Protein AF-A0A534KBM4-F1 (afdb_monomer_lite)

Radius of gyration: 14.78 Å; chains: 1; bounding box: 33×33×32 Å

Structure (mmCIF, N/CA/C/O backbone):
data_AF-A0A534KBM4-F1
#
_entry.id   AF-A0A534KBM4-F1
#
loop_
_atom_site.group_PDB
_atom_site.id
_atom_site.type_symbol
_atom_site.label_atom_id
_atom_site.label_alt_id
_atom_site.label_comp_id
_atom_site.label_asym_id
_atom_site.label_entity_id
_atom_site.label_seq_id
_atom_site.pdbx_PDB_ins_code
_atom_site.Cartn_x
_atom_site.Cartn_y
_atom_site.Cartn_z
_atom_site.occupancy
_atom_site.B_iso_or_equiv
_atom_site.auth_seq_id
_atom_site.auth_comp_id
_atom_site.auth_asym_id
_atom_site.auth_atom_id
_atom_site.pdbx_PDB_model_num
ATOM 1 N N . VAL A 1 1 ? 23.397 6.680 0.290 1.00 42.25 1 VAL A N 1
ATOM 2 C CA . VAL A 1 1 ? 22.471 5.905 1.143 1.00 42.25 1 VAL A CA 1
ATOM 3 C C . VAL A 1 1 ? 21.323 6.832 1.490 1.00 42.25 1 VAL A C 1
ATOM 5 O O . VAL A 1 1 ? 21.566 7.827 2.160 1.00 42.25 1 VAL A O 1
ATOM 8 N N . VAL A 1 2 ? 20.130 6.607 0.936 1.00 45.44 2 VAL A N 1
ATOM 9 C CA . VAL A 1 2 ? 18.925 7.285 1.438 1.00 45.44 2 VAL A CA 1
ATOM 10 C C . VAL A 1 2 ? 18.646 6.605 2.769 1.00 45.44 2 VAL A C 1
ATOM 12 O O . VAL A 1 2 ? 18.496 5.389 2.785 1.00 45.44 2 VAL A O 1
ATOM 15 N N . ASP A 1 3 ? 18.699 7.330 3.882 1.00 55.94 3 ASP A N 1
ATOM 16 C CA . ASP A 1 3 ? 18.696 6.691 5.206 1.00 55.94 3 ASP A CA 1
ATOM 17 C C . ASP A 1 3 ? 17.363 6.039 5.599 1.00 55.94 3 ASP A C 1
ATOM 19 O O . ASP A 1 3 ? 17.284 5.461 6.677 1.00 55.94 3 ASP A O 1
ATOM 23 N N . GLY A 1 4 ? 16.351 6.098 4.721 1.00 56.31 4 GLY A N 1
ATOM 24 C CA . GLY A 1 4 ? 15.134 5.281 4.742 1.00 56.31 4 GLY A CA 1
ATOM 25 C C . GLY A 1 4 ? 14.285 5.391 6.008 1.00 56.31 4 GLY A C 1
ATOM 26 O O . GLY A 1 4 ? 13.301 4.666 6.130 1.00 56.31 4 GLY A O 1
ATOM 27 N N . SER A 1 5 ? 14.658 6.256 6.952 1.00 64.88 5 SER A N 1
ATOM 28 C CA . SER A 1 5 ? 14.106 6.232 8.297 1.00 64.88 5 SER A CA 1
ATOM 29 C C . SER A 1 5 ? 12.817 7.040 8.354 1.00 64.88 5 SER A C 1
ATOM 31 O O . SER A 1 5 ? 12.787 8.233 8.036 1.00 64.88 5 SER A O 1
ATOM 33 N N . PHE A 1 6 ? 11.750 6.400 8.836 1.00 67.69 6 PHE A N 1
ATOM 34 C CA . PHE A 1 6 ? 10.499 7.073 9.188 1.00 67.69 6 PHE A CA 1
ATOM 35 C C . PHE A 1 6 ? 10.703 8.176 10.238 1.00 67.69 6 PHE A C 1
ATOM 37 O O . PHE A 1 6 ? 9.876 9.076 10.325 1.00 67.69 6 PHE A O 1
ATOM 44 N N . GLU A 1 7 ? 11.817 8.176 10.980 1.00 73.81 7 GLU A N 1
ATOM 45 C CA . GLU A 1 7 ? 12.150 9.207 11.976 1.00 73.81 7 GLU A CA 1
ATOM 46 C C . GLU A 1 7 ? 12.256 10.618 11.378 1.00 73.8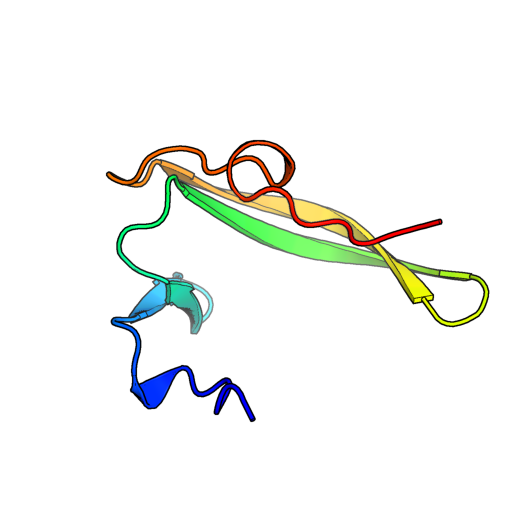1 7 GLU A C 1
ATOM 48 O O . GLU A 1 7 ? 12.091 11.611 12.086 1.00 73.81 7 GLU A O 1
ATOM 53 N N . LYS A 1 8 ? 12.524 10.729 10.071 1.00 82.50 8 LYS A N 1
ATOM 54 C CA . LYS A 1 8 ? 12.663 12.017 9.373 1.00 82.50 8 LYS A CA 1
ATOM 55 C C . LYS A 1 8 ? 11.380 12.499 8.708 1.00 82.50 8 LYS A C 1
ATOM 57 O O . LYS A 1 8 ? 11.363 13.587 8.129 1.00 82.50 8 LYS A O 1
ATOM 62 N N . VAL A 1 9 ? 10.311 11.712 8.776 1.00 85.31 9 VAL A N 1
ATOM 63 C CA . VAL A 1 9 ? 9.038 12.007 8.122 1.00 85.31 9 VAL A CA 1
ATOM 64 C C . VAL A 1 9 ? 7.956 12.108 9.186 1.00 85.31 9 VAL A C 1
ATOM 66 O O . VAL A 1 9 ? 7.879 11.292 10.097 1.00 85.31 9 VAL A O 1
ATOM 69 N N . LYS A 1 10 ? 7.099 13.127 9.088 1.00 89.19 10 LYS A N 1
ATOM 70 C CA . LYS A 1 10 ? 5.964 13.240 10.007 1.00 89.19 10 LYS A CA 1
ATOM 71 C C . LYS A 1 10 ? 4.998 12.089 9.748 1.00 89.19 10 LYS A C 1
ATOM 73 O O . LYS A 1 10 ? 4.501 11.947 8.630 1.00 89.19 10 LYS A O 1
ATOM 78 N N . THR A 1 11 ? 4.727 11.311 10.784 1.00 91.56 11 THR A N 1
ATOM 79 C CA . THR A 1 11 ? 3.809 10.177 10.741 1.00 91.56 11 THR A CA 1
ATOM 80 C C . THR A 1 11 ? 2.675 10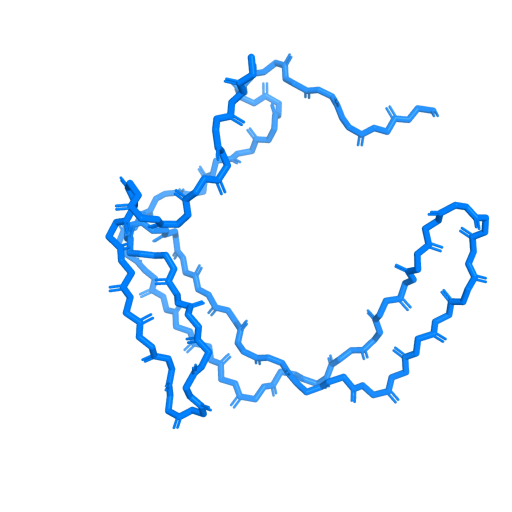.352 11.742 1.00 91.56 11 THR A C 1
ATOM 82 O O . THR A 1 11 ? 2.779 11.126 12.695 1.00 91.56 11 THR A O 1
ATOM 85 N N . ASP A 1 12 ? 1.584 9.650 11.484 1.00 91.88 12 ASP A N 1
ATOM 86 C CA . ASP A 1 12 ? 0.487 9.403 12.418 1.00 91.88 12 ASP A CA 1
ATOM 87 C C . ASP A 1 12 ? 0.177 7.899 12.402 1.00 91.88 12 ASP A C 1
ATOM 89 O O . ASP A 1 12 ? 0.885 7.144 11.732 1.00 91.88 12 ASP A O 1
ATOM 93 N N . HIS A 1 13 ? -0.843 7.446 13.123 1.00 93.81 13 H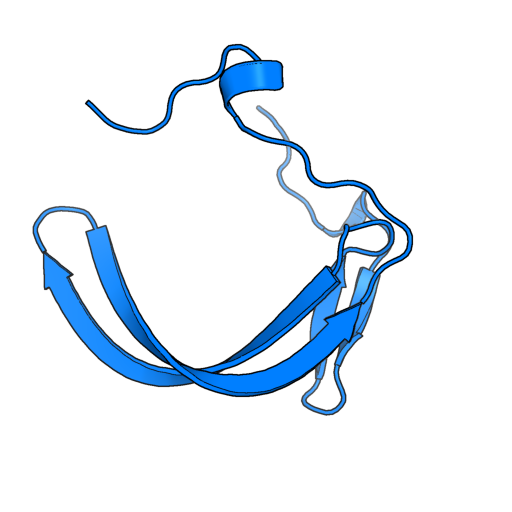IS A N 1
ATOM 94 C CA . HIS A 1 13 ? -1.232 6.041 13.158 1.00 93.81 13 HIS A CA 1
ATOM 95 C C . HIS A 1 13 ? -2.702 5.855 12.792 1.00 93.81 13 HIS A C 1
ATOM 97 O O . HIS A 1 13 ? -3.557 6.665 13.147 1.00 93.81 13 HIS A O 1
ATOM 103 N N . THR A 1 14 ? -3.003 4.766 12.089 1.00 94.25 14 THR A N 1
ATOM 104 C CA . THR A 1 14 ? -4.387 4.335 11.883 1.00 94.25 14 THR A CA 1
ATOM 105 C C . THR A 1 14 ? -4.996 3.802 13.183 1.00 94.25 14 THR A C 1
ATOM 107 O O . THR A 1 14 ? -4.299 3.591 14.180 1.00 94.25 14 THR A O 1
ATOM 110 N N . ALA A 1 15 ? -6.304 3.526 13.178 1.00 90.38 15 ALA A N 1
ATOM 111 C CA . ALA A 1 15 ? -6.997 2.950 14.333 1.00 90.38 15 ALA A CA 1
ATOM 112 C C . ALA A 1 15 ? -6.424 1.584 14.770 1.00 90.38 15 ALA A C 1
ATOM 114 O O . ALA A 1 15 ? -6.500 1.242 15.949 1.00 90.38 15 ALA A O 1
ATOM 115 N N . SER A 1 16 ? -5.828 0.820 13.846 1.00 93.06 16 SER A N 1
ATOM 116 C CA . SER A 1 16 ? -5.143 -0.448 14.140 1.00 93.06 16 SER A CA 1
ATOM 117 C C . SER A 1 16 ? -3.681 -0.275 14.568 1.00 93.06 16 SER A C 1
ATOM 119 O O . SER A 1 16 ? -3.020 -1.255 14.913 1.00 93.06 16 SER A O 1
ATOM 121 N N . GLY A 1 17 ? -3.176 0.961 14.587 1.00 94.31 17 GLY A N 1
ATOM 122 C CA . GLY A 1 17 ? -1.817 1.290 15.004 1.00 94.31 17 GLY A CA 1
ATOM 123 C C . GLY A 1 17 ? -0.774 1.206 13.889 1.00 94.31 17 GLY A C 1
ATOM 124 O O . GLY A 1 17 ? 0.416 1.169 14.195 1.00 94.31 17 GLY A O 1
ATOM 125 N N . LEU A 1 18 ? -1.170 1.170 12.611 1.00 93.06 18 LEU A N 1
ATOM 126 C CA . LEU A 1 18 ? -0.216 1.183 11.497 1.00 93.06 18 LEU A CA 1
ATOM 127 C C . LEU A 1 18 ? 0.276 2.607 11.207 1.00 93.06 18 LEU A C 1
ATOM 129 O O . LEU A 1 18 ? -0.535 3.534 11.204 1.00 93.06 18 LEU A O 1
ATOM 133 N N . PRO A 1 19 ? 1.578 2.808 10.932 1.00 92.12 19 PRO A N 1
ATOM 134 C CA . PRO A 1 19 ? 2.115 4.132 10.660 1.00 92.12 19 PRO A CA 1
ATOM 135 C C . PRO A 1 19 ? 1.652 4.650 9.295 1.00 92.12 19 PRO A C 1
ATOM 137 O O . PRO A 1 19 ? 1.728 3.963 8.277 1.00 92.12 19 PRO A O 1
ATOM 140 N N . VAL A 1 20 ? 1.245 5.913 9.265 1.00 93.19 20 VAL A N 1
ATOM 141 C CA . VAL A 1 20 ? 0.813 6.640 8.073 1.00 93.19 20 VAL A CA 1
ATOM 142 C C . VAL A 1 20 ? 1.721 7.838 7.864 1.00 93.19 20 VAL A C 1
ATOM 144 O O . VAL A 1 20 ? 1.935 8.632 8.776 1.00 93.19 20 VAL A O 1
ATOM 147 N N . VAL A 1 21 ? 2.216 8.024 6.641 1.00 91.88 21 VAL A N 1
ATOM 148 C CA . VAL A 1 21 ? 2.980 9.221 6.268 1.00 91.88 21 VAL A CA 1
ATOM 149 C C . VAL A 1 21 ? 2.040 10.410 6.067 1.00 91.88 21 VAL A C 1
ATOM 151 O O . VAL A 1 21 ? 1.171 10.401 5.192 1.00 91.88 21 VAL A O 1
ATOM 154 N N . LEU A 1 22 ? 2.242 11.476 6.843 1.00 90.62 22 LEU A N 1
ATOM 155 C CA . LEU A 1 22 ? 1.486 12.715 6.687 1.00 90.62 22 LEU A CA 1
ATOM 156 C C . LEU A 1 22 ? 1.931 13.483 5.436 1.00 90.62 22 LEU A C 1
ATOM 158 O O . LEU A 1 22 ? 3.101 13.499 5.065 1.00 90.62 22 LEU A O 1
ATOM 162 N N . GLY A 1 23 ? 0.981 14.167 4.792 1.00 91.19 23 GLY A N 1
ATOM 163 C CA . GLY A 1 23 ? 1.232 14.940 3.568 1.00 91.19 23 GLY A CA 1
ATOM 164 C C . GLY A 1 23 ? 1.160 14.128 2.270 1.00 91.19 23 GLY A C 1
ATOM 165 O O . GLY A 1 23 ? 1.306 14.708 1.196 1.00 91.19 23 GLY A O 1
ATOM 166 N N . GLY A 1 24 ? 0.881 12.823 2.349 1.00 92.56 24 GLY A N 1
ATOM 167 C CA . GLY A 1 24 ? 0.525 12.006 1.189 1.00 92.56 24 GLY A CA 1
ATOM 168 C C . GLY A 1 24 ? -0.821 12.407 0.567 1.00 92.56 24 GLY A C 1
ATOM 169 O O . GLY A 1 24 ? -1.627 13.117 1.175 1.00 92.56 24 GLY A O 1
ATOM 170 N N . ALA A 1 25 ? -1.071 11.948 -0.663 1.00 95.69 25 ALA A N 1
ATOM 171 C CA . ALA A 1 25 ? -2.350 12.149 -1.359 1.00 95.69 25 ALA A CA 1
ATOM 172 C C . ALA A 1 25 ? -3.518 11.388 -0.703 1.00 95.69 25 ALA A C 1
ATOM 174 O O . ALA A 1 25 ? -4.679 11.752 -0.864 1.00 95.69 25 ALA A O 1
ATOM 175 N N . GLY A 1 26 ? -3.203 10.346 0.059 1.00 95.12 26 GLY A N 1
ATOM 176 C CA . GLY A 1 26 ? -4.141 9.503 0.782 1.00 95.12 26 GLY A CA 1
ATOM 177 C C . GLY A 1 26 ? -3.459 8.215 1.212 1.00 95.12 26 GLY A C 1
ATOM 178 O O . GLY A 1 26 ? -2.288 7.991 0.893 1.00 95.12 26 GLY A O 1
ATOM 179 N N . TRP A 1 27 ? -4.194 7.387 1.936 1.00 95.94 27 TRP A N 1
ATOM 180 C CA .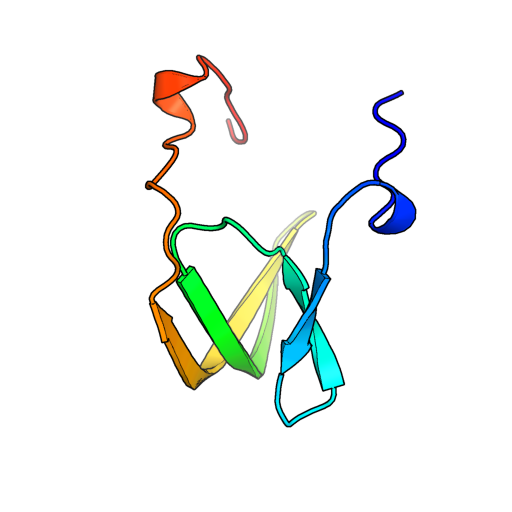 TRP A 1 27 ? -3.765 6.054 2.332 1.00 95.94 27 TRP A CA 1
ATOM 181 C C . TRP A 1 27 ? -4.961 5.104 2.340 1.00 95.94 27 TRP A C 1
ATOM 183 O O . TRP A 1 27 ? -6.118 5.526 2.404 1.00 95.94 27 TRP A O 1
ATOM 193 N N . ILE A 1 28 ? -4.653 3.817 2.232 1.00 97.06 28 ILE A N 1
ATOM 194 C CA . ILE A 1 28 ? -5.610 2.722 2.309 1.00 97.06 28 ILE A CA 1
ATOM 195 C C . ILE A 1 28 ? -5.035 1.738 3.319 1.00 97.06 28 ILE A C 1
ATOM 197 O O . ILE A 1 28 ? -3.877 1.337 3.189 1.00 97.06 28 ILE A O 1
ATOM 201 N N . GLU A 1 29 ? -5.821 1.382 4.327 1.00 97.06 29 GLU A N 1
ATOM 202 C CA . GLU A 1 29 ? -5.476 0.289 5.224 1.00 97.06 29 GLU A CA 1
ATOM 203 C C . GLU A 1 29 ? -6.076 -1.000 4.678 1.00 97.06 29 GLU A C 1
ATOM 205 O O . GLU A 1 29 ? -7.243 -1.032 4.274 1.00 97.06 29 GLU A O 1
ATOM 210 N N . CYS A 1 30 ? -5.279 -2.066 4.678 1.00 97.69 30 CYS A N 1
ATOM 211 C CA . CYS A 1 30 ? -5.697 -3.350 4.146 1.00 97.69 30 CYS A CA 1
ATOM 212 C C . CYS A 1 30 ? -5.422 -4.490 5.126 1.00 97.69 30 CYS A C 1
ATOM 214 O O . CYS A 1 30 ? -4.427 -4.485 5.851 1.00 97.69 30 CYS A O 1
ATOM 216 N N . ARG A 1 31 ? -6.259 -5.526 5.065 1.00 96.88 31 ARG A N 1
ATOM 217 C CA . ARG A 1 31 ? -6.011 -6.827 5.688 1.00 96.88 31 ARG A CA 1
ATOM 218 C C . ARG A 1 31 ? -5.576 -7.819 4.615 1.00 96.88 31 ARG A C 1
ATOM 220 O O . ARG A 1 31 ? -6.341 -8.095 3.695 1.00 96.88 31 ARG A O 1
ATOM 227 N N . THR A 1 32 ? -4.374 -8.377 4.740 1.00 97.44 32 THR A N 1
ATOM 228 C CA . THR A 1 32 ? -3.865 -9.390 3.803 1.00 97.44 32 THR A CA 1
ATOM 229 C C . THR A 1 32 ? -4.758 -10.630 3.797 1.00 97.44 32 THR A C 1
ATOM 231 O O . THR A 1 32 ? -5.089 -11.168 4.852 1.00 97.44 32 THR A O 1
ATOM 234 N N . VAL A 1 33 ? -5.125 -11.071 2.598 1.00 98.31 33 VAL A N 1
ATOM 235 C CA . VAL A 1 33 ? -5.955 -12.252 2.331 1.00 98.31 33 VAL A CA 1
ATOM 236 C C . VAL A 1 33 ? -5.098 -13.404 1.817 1.00 98.31 33 VAL A C 1
ATOM 238 O O . VAL A 1 33 ? -5.278 -14.534 2.259 1.00 98.31 33 VAL A O 1
ATOM 241 N N . ASP A 1 34 ? -4.156 -13.122 0.914 1.00 98.44 34 ASP A N 1
ATOM 242 C CA . ASP A 1 34 ? -3.277 -14.131 0.318 1.00 98.44 34 ASP A CA 1
ATOM 243 C C . ASP A 1 34 ? -1.921 -13.532 -0.087 1.00 98.44 34 ASP A C 1
ATOM 245 O O . ASP A 1 34 ? -1.793 -12.319 -0.284 1.00 98.44 34 ASP A O 1
ATOM 249 N N . ILE A 1 35 ? -0.905 -14.385 -0.212 1.00 98.00 35 ILE A N 1
ATOM 250 C CA . ILE A 1 35 ? 0.429 -14.033 -0.698 1.00 98.00 35 ILE A CA 1
ATOM 251 C C . ILE A 1 35 ? 0.883 -15.082 -1.712 1.00 98.00 35 ILE A C 1
ATOM 253 O O . ILE A 1 35 ? 1.071 -16.251 -1.385 1.00 98.00 35 ILE A O 1
ATOM 257 N N . LEU A 1 36 ? 1.141 -14.634 -2.938 1.00 98.06 36 LEU A N 1
ATOM 258 C CA . LEU A 1 36 ? 1.683 -15.459 -4.008 1.00 98.06 36 LEU A CA 1
ATOM 259 C C . LEU A 1 36 ? 3.189 -15.218 -4.171 1.00 98.06 36 LEU A C 1
ATOM 261 O O . LEU A 1 36 ? 3.624 -14.109 -4.489 1.00 98.06 36 LEU A O 1
ATOM 265 N N . GLU A 1 37 ? 3.979 -16.279 -4.024 1.00 97.06 37 GLU A N 1
ATOM 266 C CA . GLU A 1 37 ? 5.426 -16.270 -4.274 1.00 97.06 37 GLU A CA 1
ATOM 267 C C . GLU A 1 37 ? 5.713 -16.255 -5.794 1.00 97.06 37 GLU A C 1
ATOM 269 O O . GLU A 1 37 ? 5.302 -17.168 -6.525 1.00 97.06 37 GLU A O 1
ATOM 274 N N . ARG A 1 38 ? 6.404 -15.219 -6.302 1.00 93.19 38 ARG A N 1
ATOM 275 C CA . ARG A 1 38 ? 6.731 -15.051 -7.733 1.00 93.19 38 ARG A CA 1
ATOM 276 C C . ARG A 1 38 ? 8.132 -14.478 -7.948 1.00 93.19 38 ARG A C 1
ATOM 278 O O . ARG A 1 38 ? 8.329 -13.269 -8.003 1.00 93.19 38 ARG A O 1
ATOM 285 N N . GLY A 1 39 ? 9.090 -15.369 -8.194 1.00 94.31 39 GLY A N 1
ATOM 286 C CA . GLY A 1 39 ? 10.471 -14.966 -8.450 1.00 94.31 39 GLY A CA 1
ATOM 287 C C . GLY A 1 39 ? 11.090 -14.361 -7.195 1.00 94.31 39 GLY A C 1
ATOM 288 O O . GLY A 1 39 ? 11.042 -14.971 -6.132 1.00 94.31 39 GLY A O 1
ATOM 289 N N . ASP A 1 40 ? 11.664 -13.173 -7.323 1.00 95.81 40 ASP A N 1
ATOM 290 C CA . ASP A 1 40 ? 12.269 -12.410 -6.228 1.00 95.81 40 ASP A CA 1
ATOM 291 C C . ASP A 1 40 ? 11.280 -11.467 -5.513 1.00 95.81 40 ASP A C 1
ATOM 293 O O . ASP A 1 40 ? 11.649 -10.815 -4.536 1.00 95.81 40 ASP A O 1
ATOM 297 N N . HIS A 1 41 ? 10.018 -11.423 -5.956 1.00 95.62 41 HIS A N 1
ATOM 298 C CA . HIS A 1 41 ? 8.957 -10.619 -5.356 1.00 95.62 41 HIS A CA 1
ATOM 299 C C . HIS A 1 41 ? 7.771 -11.477 -4.893 1.00 95.62 41 HIS A C 1
ATOM 301 O O . HIS A 1 41 ? 7.523 -12.592 -5.354 1.00 95.62 41 HIS A O 1
ATOM 307 N N . ARG A 1 42 ? 6.993 -10.916 -3.965 1.00 96.69 42 ARG A N 1
ATOM 308 C CA . ARG A 1 42 ? 5.734 -11.491 -3.482 1.00 96.69 42 ARG A CA 1
ATOM 309 C C . ARG A 1 42 ? 4.579 -10.596 -3.889 1.00 96.69 42 ARG A C 1
ATOM 311 O O . ARG A 1 42 ? 4.679 -9.377 -3.768 1.00 96.69 42 ARG A O 1
ATOM 318 N N . ILE A 1 43 ? 3.483 -11.198 -4.335 1.00 97.50 43 ILE A N 1
ATOM 319 C CA . ILE A 1 43 ? 2.250 -10.483 -4.670 1.00 97.50 43 ILE A CA 1
ATOM 320 C C . ILE A 1 43 ? 1.263 -10.703 -3.528 1.00 97.50 43 ILE A C 1
ATOM 322 O O . ILE A 1 43 ? 0.826 -11.828 -3.306 1.00 97.50 43 ILE A O 1
ATOM 326 N N . ALA A 1 44 ? 0.918 -9.637 -2.809 1.00 97.56 44 ALA A N 1
ATOM 327 C CA . ALA A 1 44 ? -0.080 -9.684 -1.745 1.00 97.56 44 ALA A CA 1
ATOM 328 C C . ALA A 1 44 ? -1.465 -9.296 -2.284 1.00 97.56 44 ALA A C 1
ATOM 330 O O . ALA A 1 44 ? -1.620 -8.245 -2.907 1.00 97.56 44 ALA A O 1
ATOM 331 N N . LEU A 1 45 ? -2.472 -10.124 -2.007 1.00 98.19 45 LEU A N 1
ATOM 332 C CA . LEU A 1 45 ? -3.886 -9.791 -2.165 1.00 98.19 45 LEU A CA 1
ATOM 333 C C . LEU A 1 45 ? -4.431 -9.351 -0.805 1.00 98.19 45 LEU A C 1
ATOM 335 O O . LEU A 1 45 ? -4.182 -10.024 0.196 1.00 98.19 45 LEU A O 1
ATOM 339 N N . ALA A 1 46 ? -5.168 -8.242 -0.749 1.00 98.25 46 ALA A N 1
ATOM 340 C CA . ALA A 1 46 ? -5.654 -7.696 0.513 1.00 98.25 46 ALA A CA 1
ATOM 341 C C . ALA A 1 46 ? -7.034 -7.031 0.382 1.00 98.25 46 ALA A C 1
ATOM 343 O O . ALA A 1 46 ? -7.314 -6.366 -0.616 1.00 98.25 46 ALA A O 1
ATOM 344 N N . ASP A 1 47 ? -7.862 -7.190 1.417 1.00 98.44 47 ASP A N 1
ATOM 345 C CA . ASP A 1 47 ? -9.138 -6.488 1.577 1.00 98.44 47 ASP A CA 1
ATOM 346 C C . ASP A 1 47 ? -8.874 -5.069 2.068 1.00 98.44 47 ASP A C 1
ATOM 348 O O . ASP A 1 47 ? -8.142 -4.886 3.041 1.00 98.44 47 ASP A O 1
ATOM 352 N N . VAL A 1 48 ? -9.521 -4.075 1.466 1.00 97.94 48 VAL A N 1
ATOM 353 C CA . VAL A 1 48 ? -9.520 -2.710 2.001 1.00 97.94 48 VAL A CA 1
ATOM 354 C C . VAL A 1 48 ? -10.403 -2.651 3.244 1.00 97.94 48 VAL A C 1
ATOM 356 O O . VAL A 1 48 ? -11.573 -3.030 3.188 1.00 97.94 48 VAL A O 1
ATOM 359 N N . VAL A 1 49 ? -9.853 -2.160 4.355 1.00 97.38 49 VAL A N 1
ATOM 360 C CA . VAL A 1 49 ? -10.575 -2.015 5.630 1.00 97.38 49 VAL A CA 1
ATOM 361 C C . VAL A 1 49 ? -10.803 -0.558 6.026 1.00 97.38 49 VAL A C 1
ATOM 363 O O . VAL A 1 49 ? -11.756 -0.287 6.750 1.00 97.38 49 VAL A O 1
ATOM 366 N N . ASP A 1 50 ? -9.988 0.373 5.523 1.00 97.25 50 ASP A N 1
ATOM 367 C CA . ASP A 1 50 ? -10.196 1.814 5.694 1.00 97.25 50 ASP A CA 1
ATOM 368 C C . ASP A 1 50 ? -9.547 2.609 4.548 1.00 97.25 50 ASP A C 1
ATOM 370 O O . ASP A 1 50 ? -8.597 2.150 3.905 1.00 97.25 5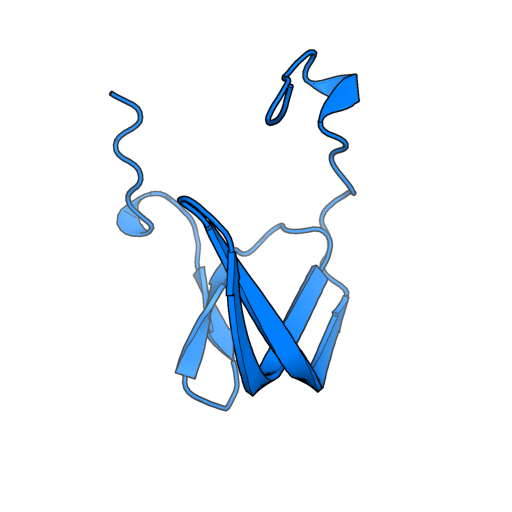0 ASP A O 1
ATOM 374 N N . ILE A 1 51 ? -10.076 3.800 4.272 1.00 96.31 51 ILE A N 1
ATOM 375 C CA . ILE A 1 51 ? -9.616 4.699 3.212 1.00 96.31 51 ILE A CA 1
ATOM 376 C C . ILE A 1 51 ? -9.631 6.128 3.734 1.00 96.31 51 ILE A C 1
ATOM 378 O O . ILE A 1 51 ? -10.648 6.623 4.220 1.00 96.31 51 ILE A O 1
ATOM 382 N N . HIS A 1 52 ? -8.537 6.847 3.508 1.00 95.75 52 HIS A N 1
ATOM 383 C CA . HIS A 1 52 ? -8.458 8.257 3.844 1.00 95.75 52 HIS A CA 1
ATOM 384 C C . HIS A 1 52 ? -7.890 9.086 2.700 1.00 95.75 52 HIS A C 1
ATOM 386 O O . HIS A 1 52 ? -6.842 8.778 2.124 1.00 95.75 52 HIS A O 1
ATOM 392 N N . GLN A 1 53 ? -8.555 10.204 2.421 1.00 95.31 53 GLN A N 1
ATOM 393 C CA . GLN A 1 53 ? -8.058 11.203 1.491 1.00 95.31 53 GLN A CA 1
ATOM 394 C C . GLN A 1 53 ? -7.119 12.172 2.211 1.00 95.31 53 GLN A C 1
ATOM 396 O O . GLN A 1 53 ? -7.508 12.869 3.145 1.00 95.31 53 GLN A O 1
ATOM 401 N N . GLY A 1 54 ? -5.877 12.242 1.743 1.00 92.62 54 GLY A N 1
ATOM 402 C CA . GLY A 1 54 ? -4.883 13.173 2.254 1.00 92.62 54 GLY A CA 1
ATOM 403 C C . GLY A 1 54 ? -4.967 14.545 1.584 1.00 92.62 54 GLY A C 1
ATOM 404 O O . GLY A 1 54 ? -5.698 14.769 0.621 1.00 92.62 54 GLY A O 1
ATOM 405 N N . ARG A 1 55 ? -4.171 15.491 2.092 1.00 92.25 55 ARG A N 1
ATOM 406 C CA . ARG A 1 55 ? -4.028 16.843 1.515 1.00 92.25 55 ARG A CA 1
ATOM 407 C C . ARG A 1 55 ? -2.926 16.936 0.452 1.00 92.25 55 ARG A C 1
ATOM 409 O O . ARG A 1 55 ? -2.752 17.993 -0.153 1.00 92.25 55 ARG A O 1
ATOM 416 N N . GLY A 1 56 ? -2.140 15.873 0.280 1.00 94.06 56 GLY A N 1
ATOM 417 C CA . GLY A 1 56 ? -1.068 15.804 -0.706 1.00 94.06 56 GLY A CA 1
ATOM 418 C C . GLY A 1 56 ? -1.576 15.655 -2.137 1.00 94.06 56 GLY A C 1
ATOM 419 O O . GLY A 1 56 ? -2.771 15.536 -2.396 1.00 94.06 56 GLY A O 1
ATOM 420 N N . LYS A 1 57 ? -0.637 15.639 -3.083 1.00 93.69 57 LYS A N 1
ATOM 421 C CA . LYS A 1 57 ? -0.913 15.422 -4.509 1.00 93.69 57 LYS A CA 1
ATOM 4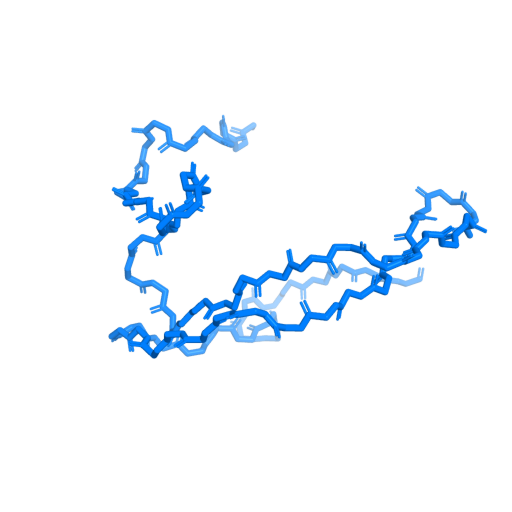22 C C . LYS A 1 57 ? -0.323 14.093 -4.961 1.00 93.69 57 LYS A C 1
ATOM 424 O O . LYS A 1 57 ? 0.709 13.671 -4.443 1.00 93.69 57 LYS A O 1
ATOM 429 N N . LEU A 1 58 ? -0.969 13.457 -5.937 1.00 93.12 58 LEU A N 1
ATOM 430 C CA . LEU A 1 58 ? -0.424 12.283 -6.613 1.00 93.12 58 LEU A CA 1
ATOM 431 C C . LEU A 1 58 ? 0.947 12.626 -7.217 1.00 93.12 58 LEU A C 1
ATOM 433 O O . LEU A 1 58 ? 1.093 13.661 -7.867 1.00 93.12 58 LEU A O 1
ATOM 437 N N . MET A 1 59 ? 1.927 11.744 -7.020 1.00 92.50 59 MET A N 1
ATOM 438 C CA . MET A 1 59 ? 3.275 11.870 -7.573 1.00 92.50 59 MET A CA 1
ATOM 439 C C . MET A 1 59 ? 3.591 10.633 -8.427 1.00 92.50 59 MET A C 1
ATOM 441 O O . MET A 1 59 ? 4.041 9.624 -7.890 1.00 92.50 59 MET A O 1
ATOM 445 N N . PRO A 1 60 ? 3.314 10.671 -9.742 1.00 92.56 60 PRO A N 1
ATOM 446 C CA . PRO A 1 60 ? 3.639 9.567 -10.644 1.00 92.56 60 PRO A CA 1
ATOM 447 C C . PRO A 1 60 ? 5.157 9.396 -10.800 1.00 92.56 60 PRO A C 1
ATOM 449 O O . PRO A 1 60 ? 5.879 10.392 -10.864 1.00 92.56 60 PRO A O 1
ATOM 452 N N . LEU A 1 61 ? 5.641 8.154 -10.934 1.00 93.56 61 LEU A N 1
ATOM 453 C CA . LEU A 1 61 ? 7.072 7.869 -11.151 1.00 93.56 61 LEU A CA 1
ATOM 454 C C . LEU A 1 61 ? 7.625 8.547 -12.415 1.00 93.56 61 LEU A C 1
ATOM 456 O O . LEU A 1 61 ? 8.734 9.083 -12.386 1.00 93.56 61 LEU A O 1
ATOM 460 N N . ASP A 1 62 ? 6.824 8.624 -13.481 1.00 93.19 62 ASP A N 1
ATOM 461 C CA . ASP A 1 62 ? 7.200 9.291 -14.734 1.00 93.19 62 ASP A CA 1
ATOM 462 C C . ASP A 1 62 ? 7.541 10.774 -14.531 1.00 93.19 62 ASP A C 1
ATOM 464 O O . ASP A 1 62 ? 8.476 11.294 -15.141 1.00 93.19 62 ASP A O 1
ATOM 468 N N . ALA A 1 63 ? 6.839 11.458 -13.619 1.00 94.25 63 ALA A N 1
ATOM 469 C CA . ALA A 1 63 ? 7.119 12.858 -13.296 1.00 94.25 63 ALA A CA 1
ATOM 470 C C . ALA A 1 63 ? 8.489 13.036 -12.615 1.00 94.25 63 ALA A C 1
ATOM 472 O O . ALA A 1 63 ? 9.082 14.113 -12.692 1.00 94.25 63 ALA A O 1
ATOM 473 N N . LEU A 1 64 ? 9.005 11.979 -11.980 1.00 93.75 64 LEU A N 1
ATOM 474 C CA . LEU A 1 64 ? 10.324 11.937 -11.350 1.00 93.75 64 LEU A CA 1
ATOM 475 C C . LEU A 1 64 ? 11.422 11.440 -12.300 1.00 93.75 64 LEU A C 1
ATOM 477 O O . LEU A 1 64 ? 12.596 11.488 -11.936 1.00 93.75 64 LEU A O 1
ATOM 481 N N . LYS A 1 65 ? 11.066 10.987 -13.513 1.00 93.94 65 LYS A N 1
ATOM 482 C CA . LYS A 1 65 ? 11.972 10.298 -14.451 1.00 93.94 65 LYS A CA 1
ATOM 483 C C . LYS A 1 65 ? 12.638 9.072 -13.813 1.00 93.94 65 LYS A C 1
ATOM 485 O O . LYS A 1 65 ? 13.812 8.794 -14.057 1.00 93.94 65 LYS A O 1
ATOM 490 N N . TRP A 1 66 ? 11.909 8.392 -12.932 1.00 94.81 66 TRP A N 1
ATOM 491 C CA . TRP A 1 66 ? 12.372 7.192 -12.241 1.00 94.81 66 TRP A CA 1
ATOM 492 C C . TRP A 1 66 ? 11.734 5.950 -12.850 1.00 94.81 66 TRP A C 1
ATOM 494 O O . TRP A 1 66 ? 10.602 5.991 -13.323 1.00 94.81 66 TRP A O 1
ATOM 504 N N . HIS A 1 67 ? 12.459 4.836 -12.784 1.00 92.25 67 HIS A N 1
ATOM 505 C CA . HIS A 1 67 ? 12.009 3.540 -13.275 1.00 92.25 67 HIS A CA 1
ATOM 506 C C . HIS A 1 67 ? 12.202 2.484 -12.186 1.00 92.25 67 HIS A C 1
ATOM 508 O O . HIS A 1 67 ? 13.247 2.443 -11.537 1.00 92.25 67 HIS A O 1
ATOM 514 N N . TYR A 1 68 ? 11.190 1.640 -11.993 1.00 89.88 68 TYR A N 1
ATOM 515 C CA . TYR A 1 68 ? 11.242 0.492 -11.093 1.00 89.88 68 TYR A CA 1
ATOM 516 C C . TYR A 1 68 ? 10.527 -0.692 -11.753 1.00 89.88 68 TYR A C 1
ATOM 518 O O . TYR A 1 68 ? 9.303 -0.799 -11.702 1.00 89.88 68 TYR A O 1
ATOM 526 N N . GLY A 1 69 ? 11.304 -1.519 -12.450 1.00 88.31 69 GLY A N 1
ATOM 527 C CA . GLY A 1 69 ? 10.833 -2.606 -13.311 1.00 88.31 69 GLY A CA 1
ATOM 528 C C . GLY A 1 69 ? 11.573 -2.620 -14.654 1.00 88.31 69 GLY A C 1
ATOM 529 O O . GLY A 1 69 ? 12.153 -1.603 -15.045 1.00 88.31 69 GLY A O 1
ATOM 530 N N . GLY A 1 70 ? 11.566 -3.770 -15.334 1.00 83.81 70 GLY A N 1
ATOM 531 C CA . GLY A 1 70 ? 12.269 -4.013 -16.601 1.00 83.81 70 GLY A CA 1
ATOM 532 C C . GLY A 1 70 ? 12.621 -5.479 -16.790 1.00 83.81 70 GLY A C 1
ATOM 533 O O . GLY A 1 70 ? 12.988 -6.110 -15.777 1.00 83.81 70 GLY A O 1
#

Foldseek 3Di:
DPPPDCVVFDWDADPVGHIDGAQDQWDWDWDWDDWDDDDPDIDTDTDTPDITGHPHDDDDCVNVVDDDDD

pLDDT: mean 90.49, std 11.79, range [42.25, 98.44]

Secondary structure (DSSP, 8-state):
-----GGGS-EEE-TT--EEETTSSEEEEEEEEEEEEETTEEEEEEEEEEEEE-SS----GGGGT-----

Sequence (70 aa):
VVDGSFEKVKTDHTASGLPVVLGGAGWIECRTVDILERGDHRIALADVVDIHQGRGKLMPLDALKWHYGG